Protein AF-A0A7C6E2M7-F1 (afdb_monomer)

Mean predicted aligned error: 2.96 Å

Solvent-accessible surface area (backbone atoms only — not comparable to full-atom values): 8401 Å² total; per-residue (Å²): 134,37,71,48,76,38,37,56,53,15,29,37,80,83,68,71,35,75,54,77,74,72,42,64,94,60,56,89,60,69,68,56,92,89,61,71,65,90,68,48,46,22,40,31,43,39,44,45,65,57,10,34,52,36,17,50,43,33,34,74,78,70,69,46,57,33,31,39,46,23,10,32,37,51,50,46,51,53,52,46,44,68,76,40,71,84,60,90,77,84,88,75,60,76,82,51,58,25,83,82,34,62,86,26,61,78,60,71,29,85,76,92,76,85,79,79,92,69,90,79,83,78,51,69,65,38,52,55,53,46,70,74,43,49,87,75,41,50,77,46,117

Nearest PDB structures (foldseek):
  2isq-assembly1_A  TM=9.620E-01  e=5.145E-09  Arabidopsis thaliana
  8b9w-assembly1_B  TM=8.737E-01  e=7.627E-09  Trypanosoma theileri
  3x44-assembly1_A  TM=8.998E-01  e=4.789E-08  Streptomyces lavendulae
  3x43-assembly2_F  TM=8.995E-01  e=2.469E-07  Streptomyces lavendulae
  2pqm-assembly1_A  TM=8.309E-01  e=1.200E-07  Entamoeba histolytica HM-1:IMSS

Foldseek 3Di:
DAEAEEEPQQPCLQPVHGGDAQQPPDRPSFDDPPDDLVPHQAYEYDHLVQLLVQLLCCCVVVVAAAGSVQSRFVSSQVLCCVVCVVDPDDDTDRPGGNVVDCCHCSVPHDDPDDDDDDDDDYDPVRVVNSVVRNVNHDYGD

Structure (mmCIF, N/CA/C/O backbone):
data_AF-A0A7C6E2M7-F1
#
_entry.id   AF-A0A7C6E2M7-F1
#
loop_
_atom_site.group_PDB
_atom_site.id
_atom_site.type_symbol
_atom_site.label_atom_id
_atom_site.label_alt_id
_atom_site.label_comp_id
_atom_site.label_asym_id
_atom_site.label_entity_id
_atom_site.label_seq_id
_atom_site.pdbx_PDB_ins_code
_atom_site.Cartn_x
_atom_site.Cartn_y
_atom_site.Cartn_z
_atom_site.occupancy
_atom_site.B_iso_or_equiv
_atom_site.auth_seq_id
_atom_site.auth_comp_id
_atom_site.auth_asym_id
_atom_site.auth_atom_id
_atom_site.pdbx_PDB_model_num
ATOM 1 N N . ARG A 1 1 ? -11.555 2.548 12.557 1.00 94.38 1 ARG A N 1
ATOM 2 C CA . ARG A 1 1 ? -10.130 2.746 12.215 1.00 94.38 1 ARG A CA 1
ATOM 3 C C . ARG A 1 1 ? -10.052 2.752 10.695 1.00 94.38 1 ARG A C 1
ATOM 5 O O . ARG A 1 1 ? -10.738 1.931 10.096 1.00 94.38 1 ARG A O 1
ATOM 12 N N . LEU A 1 2 ? -9.309 3.674 10.097 1.00 98.00 2 LEU A N 1
ATOM 13 C CA . LEU A 1 2 ? -9.126 3.785 8.649 1.00 98.00 2 LEU A CA 1
ATOM 14 C C . LEU A 1 2 ? -7.629 3.876 8.378 1.00 98.00 2 LEU A C 1
ATOM 16 O O . LEU A 1 2 ? -6.971 4.746 8.936 1.00 98.00 2 LEU A O 1
ATOM 20 N N . TYR A 1 3 ? -7.092 2.978 7.565 1.00 98.44 3 TYR A N 1
ATOM 21 C CA . TYR A 1 3 ? -5.672 2.972 7.236 1.00 98.44 3 TYR A CA 1
ATOM 22 C C . TYR A 1 3 ? -5.506 3.238 5.746 1.00 98.44 3 TYR A C 1
ATOM 24 O O . TYR A 1 3 ? -6.199 2.619 4.938 1.00 98.44 3 TYR A O 1
ATOM 32 N N . ALA A 1 4 ? -4.595 4.143 5.392 1.00 98.19 4 ALA A N 1
ATOM 33 C CA . ALA A 1 4 ? -4.115 4.235 4.020 1.00 98.19 4 ALA A CA 1
ATOM 34 C C . ALA A 1 4 ? -2.994 3.211 3.813 1.00 98.19 4 ALA A C 1
ATOM 36 O O . ALA A 1 4 ? -2.253 2.890 4.743 1.00 98.19 4 ALA A O 1
ATOM 37 N N . VAL A 1 5 ? -2.882 2.691 2.595 1.00 98.44 5 VAL A N 1
ATOM 38 C CA . VAL A 1 5 ? -1.841 1.732 2.225 1.00 98.44 5 VAL A CA 1
ATOM 39 C C . VAL A 1 5 ? -0.932 2.387 1.199 1.00 98.44 5 VAL A C 1
ATOM 41 O O . VAL A 1 5 ? -1.424 2.990 0.24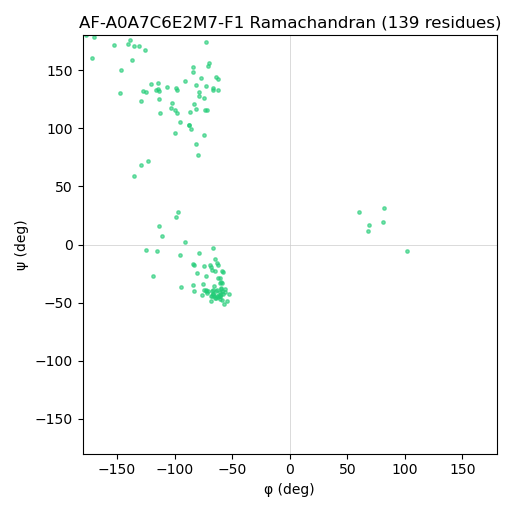4 1.00 98.44 5 VAL A O 1
ATOM 44 N N . GLU A 1 6 ? 0.379 2.270 1.385 1.00 98.19 6 GLU A N 1
ATOM 45 C CA . GLU A 1 6 ? 1.361 2.809 0.445 1.00 98.19 6 GLU A CA 1
ATOM 46 C C . GLU A 1 6 ? 2.522 1.835 0.178 1.00 98.19 6 GLU A C 1
ATOM 48 O O . GLU A 1 6 ? 2.777 0.933 0.985 1.00 98.19 6 GLU A O 1
ATOM 53 N N . PRO A 1 7 ? 3.240 1.992 -0.950 1.00 98.44 7 PRO A N 1
ATOM 54 C CA . PRO A 1 7 ? 4.425 1.195 -1.238 1.00 98.44 7 PRO A CA 1
ATOM 55 C C . PRO A 1 7 ? 5.561 1.499 -0.256 1.00 98.44 7 PRO A C 1
ATOM 57 O O . PRO A 1 7 ? 5.915 2.659 -0.042 1.00 98.44 7 PRO A O 1
ATOM 60 N N . ALA A 1 8 ? 6.192 0.461 0.290 1.00 98.25 8 ALA A N 1
ATOM 61 C CA . ALA A 1 8 ? 7.341 0.610 1.186 1.00 98.25 8 ALA A CA 1
ATOM 62 C C . ALA A 1 8 ? 8.575 1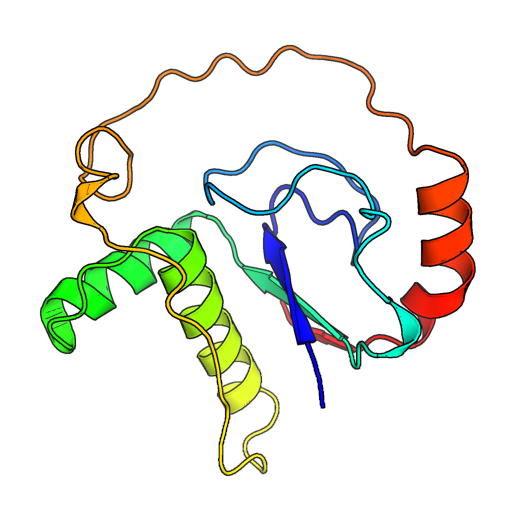.213 0.485 1.00 98.25 8 ALA A C 1
ATOM 64 O O . ALA A 1 8 ? 9.441 1.788 1.141 1.00 98.25 8 ALA A O 1
ATOM 65 N N . GLU A 1 9 ? 8.654 1.091 -0.841 1.00 96.62 9 GLU A N 1
ATOM 66 C CA . GLU A 1 9 ? 9.721 1.647 -1.677 1.00 96.62 9 GLU A CA 1
ATOM 67 C C . GLU A 1 9 ? 9.498 3.122 -2.042 1.00 96.62 9 GLU A C 1
ATOM 69 O O . GLU A 1 9 ? 10.447 3.797 -2.436 1.00 96.62 9 GLU A O 1
ATOM 74 N N . ALA A 1 10 ? 8.271 3.633 -1.897 1.00 95.38 10 ALA A N 1
ATOM 75 C CA . ALA A 1 10 ? 7.932 5.046 -2.083 1.00 95.38 10 ALA A CA 1
ATOM 76 C C . ALA A 1 10 ? 7.004 5.583 -0.963 1.00 95.38 10 ALA A C 1
ATOM 78 O O . ALA A 1 10 ? 5.891 6.034 -1.253 1.00 95.38 10 ALA A O 1
ATOM 79 N N . PRO A 1 11 ? 7.427 5.528 0.318 1.00 96.62 11 PRO A N 1
ATOM 80 C CA . PRO A 1 11 ? 6.560 5.811 1.460 1.00 96.62 11 PRO A CA 1
ATOM 81 C C . PRO A 1 11 ? 6.390 7.320 1.700 1.00 96.62 11 PRO A C 1
ATOM 83 O O . PRO A 1 11 ? 7.013 7.925 2.583 1.00 96.62 11 PRO A O 1
ATOM 86 N N . MET A 1 12 ? 5.552 7.951 0.879 1.00 96.38 12 MET A N 1
ATOM 87 C CA . MET A 1 12 ? 5.317 9.392 0.903 1.00 96.38 12 MET A CA 1
ATOM 88 C C . MET A 1 12 ? 4.609 9.852 2.183 1.00 96.38 12 MET A C 1
ATOM 90 O O . MET A 1 12 ? 5.021 10.834 2.800 1.00 96.38 12 MET A O 1
ATOM 94 N N . LEU A 1 13 ? 3.574 9.136 2.619 1.00 97.25 13 LEU A N 1
ATOM 95 C CA . LEU A 1 13 ? 2.776 9.497 3.788 1.00 97.25 13 LEU A CA 1
ATOM 96 C C . LEU A 1 13 ? 3.513 9.176 5.089 1.00 97.25 13 LEU A C 1
ATOM 98 O O . LEU A 1 13 ? 3.528 9.999 6.003 1.00 97.25 13 LEU A O 1
ATOM 102 N N . SER A 1 14 ? 4.154 8.011 5.191 1.00 97.12 14 SER A N 1
ATOM 103 C CA . SER A 1 14 ? 4.808 7.581 6.434 1.00 97.12 14 SER A CA 1
ATOM 104 C C . SER A 1 14 ? 6.220 8.143 6.612 1.00 97.12 14 SER A C 1
ATOM 106 O O . SER A 1 14 ? 6.595 8.465 7.739 1.00 97.12 14 SER A O 1
ATOM 108 N N . LYS A 1 15 ? 6.999 8.316 5.533 1.00 96.06 15 LYS A N 1
ATOM 109 C CA . LYS A 1 15 ? 8.422 8.712 5.617 1.00 96.06 15 LYS A CA 1
ATOM 110 C C . LYS A 1 15 ? 8.786 9.962 4.820 1.00 96.06 15 LYS A C 1
ATOM 112 O O . LYS A 1 15 ? 9.908 10.441 4.954 1.00 96.06 15 LYS A O 1
ATOM 117 N N . ARG A 1 16 ? 7.854 10.538 4.049 1.00 95.81 16 ARG A N 1
ATOM 118 C CA . ARG A 1 16 ? 8.094 11.712 3.184 1.00 95.81 16 ARG A CA 1
ATOM 119 C C . ARG A 1 16 ? 9.166 11.479 2.118 1.00 95.81 16 ARG A C 1
ATOM 121 O O . ARG A 1 16 ? 9.848 12.412 1.699 1.00 95.81 16 ARG A O 1
ATOM 128 N N . THR A 1 17 ? 9.335 10.229 1.697 1.00 92.31 17 THR A N 1
ATOM 129 C CA . THR A 1 17 ? 10.358 9.832 0.727 1.00 92.31 17 THR A CA 1
ATOM 130 C C . THR A 1 17 ? 9.714 9.366 -0.564 1.00 92.31 17 THR A C 1
ATOM 132 O O . THR A 1 17 ? 8.803 8.539 -0.549 1.00 92.31 17 THR A O 1
ATOM 135 N N . TRP A 1 18 ? 10.223 9.873 -1.682 1.00 90.56 18 TRP A N 1
ATOM 136 C CA . TRP A 1 18 ? 9.891 9.377 -3.012 1.00 90.56 18 TRP A CA 1
ATOM 137 C C . TRP A 1 18 ? 10.762 8.165 -3.377 1.00 90.56 18 TRP A C 1
ATOM 139 O O . TRP A 1 18 ? 11.899 8.049 -2.918 1.00 90.56 18 TRP A O 1
ATOM 149 N N . GLY A 1 19 ? 10.241 7.293 -4.238 1.00 91.06 19 GLY A N 1
ATOM 150 C CA . GLY A 1 19 ? 10.977 6.175 -4.813 1.00 91.06 19 GLY A CA 1
ATOM 151 C C . GLY A 1 19 ? 10.198 5.502 -5.941 1.00 91.06 19 GLY A C 1
ATOM 152 O O . GLY A 1 19 ? 9.082 5.902 -6.269 1.00 91.06 19 GLY A O 1
ATOM 153 N N . SER A 1 20 ? 10.799 4.482 -6.554 1.00 92.12 20 SER A N 1
ATOM 154 C CA . SER A 1 20 ? 10.144 3.668 -7.582 1.00 92.12 20 SER A CA 1
ATOM 155 C C . SER A 1 20 ? 9.618 2.374 -6.972 1.00 92.12 20 SER A C 1
ATOM 157 O O . SER A 1 20 ? 10.346 1.678 -6.271 1.00 92.12 20 SER A O 1
ATOM 159 N N . HIS A 1 21 ? 8.383 2.013 -7.304 1.00 94.44 21 HIS A N 1
ATOM 160 C CA . HIS A 1 21 ? 7.728 0.780 -6.865 1.00 94.44 21 HIS A CA 1
ATOM 161 C C . HIS A 1 21 ? 7.002 0.112 -8.040 1.00 94.44 21 HIS A C 1
ATOM 163 O O . HIS A 1 21 ? 6.875 0.695 -9.117 1.00 94.44 21 HIS A O 1
ATOM 169 N N . ARG A 1 22 ? 6.520 -1.121 -7.842 1.00 94.81 22 ARG A N 1
ATOM 170 C CA . ARG A 1 22 ? 5.816 -1.910 -8.878 1.00 94.81 22 ARG A CA 1
ATOM 171 C C . ARG A 1 22 ? 4.326 -2.109 -8.593 1.00 94.81 22 ARG A C 1
ATOM 173 O O . ARG A 1 22 ? 3.639 -2.837 -9.302 1.00 94.81 22 ARG A O 1
ATOM 180 N N . ILE A 1 23 ? 3.811 -1.445 -7.561 1.00 97.00 23 ILE A N 1
ATOM 181 C CA . ILE A 1 23 ? 2.382 -1.435 -7.227 1.00 97.00 23 ILE A CA 1
ATOM 182 C C . ILE A 1 23 ? 1.646 -0.406 -8.098 1.00 97.00 23 ILE A C 1
ATOM 184 O O . ILE A 1 23 ? 1.497 0.748 -7.714 1.00 97.00 23 ILE A O 1
ATOM 188 N N . GLU A 1 24 ? 1.216 -0.814 -9.290 1.00 95.25 24 GLU A N 1
ATOM 189 C CA . GLU A 1 24 ? 0.497 0.059 -10.228 1.00 95.25 24 GLU A CA 1
ATOM 190 C C . GLU A 1 24 ? -0.844 0.550 -9.634 1.00 95.25 24 GLU A C 1
ATOM 192 O O . GLU A 1 24 ? -1.623 -0.244 -9.104 1.00 95.25 24 GLU A O 1
ATOM 197 N N . GLY A 1 25 ? -1.118 1.856 -9.753 1.00 95.25 25 GLY A N 1
ATOM 198 C CA . GLY A 1 25 ? -2.385 2.494 -9.362 1.00 95.25 25 GLY A CA 1
ATOM 199 C C . GLY A 1 25 ? -2.380 3.264 -8.033 1.00 95.25 25 GLY A C 1
ATOM 200 O O . GLY A 1 25 ? -3.381 3.902 -7.723 1.00 95.25 25 GLY A O 1
ATOM 201 N N . ILE A 1 26 ? -1.293 3.217 -7.258 1.00 97.06 26 ILE A N 1
ATOM 202 C CA . ILE A 1 26 ? -1.107 3.988 -6.012 1.00 97.06 26 ILE A CA 1
ATOM 203 C C . ILE A 1 26 ? 0.327 4.541 -5.943 1.00 97.06 26 ILE A C 1
ATOM 205 O O . ILE A 1 26 ? 1.143 4.181 -6.781 1.00 97.06 26 ILE A O 1
ATOM 209 N N . GLY A 1 27 ? 0.664 5.332 -4.916 1.00 94.19 27 GLY A N 1
ATOM 210 C CA . GLY A 1 27 ? 2.062 5.696 -4.625 1.00 94.19 27 GLY A CA 1
ATOM 211 C C . GLY A 1 27 ? 2.629 6.855 -5.452 1.00 94.19 27 GLY A C 1
ATOM 212 O O . GLY A 1 27 ? 3.830 6.908 -5.688 1.00 94.19 27 GLY A O 1
ATOM 213 N N . ASP A 1 28 ? 1.794 7.817 -5.855 1.00 90.38 28 ASP A N 1
ATOM 214 C CA . ASP A 1 28 ? 2.156 8.878 -6.814 1.00 90.38 28 ASP A CA 1
ATOM 215 C C . ASP A 1 28 ? 3.215 9.895 -6.331 1.00 90.38 28 ASP A C 1
ATOM 217 O O . ASP A 1 28 ? 3.623 10.776 -7.088 1.00 90.38 28 ASP A O 1
ATOM 221 N N . GLY A 1 29 ? 3.687 9.796 -5.084 1.00 91.44 29 GLY A N 1
ATOM 222 C CA . GLY A 1 29 ? 4.784 10.627 -4.577 1.00 91.44 29 GLY A CA 1
ATOM 223 C C . GLY A 1 29 ? 4.389 12.037 -4.119 1.00 91.44 29 GLY A C 1
ATOM 224 O O . GLY A 1 29 ? 5.256 12.901 -4.015 1.00 91.44 29 GLY A O 1
ATOM 225 N N . PHE A 1 30 ? 3.110 12.278 -3.829 1.00 94.81 30 PHE A N 1
ATOM 226 C CA . PHE A 1 30 ? 2.601 13.496 -3.182 1.00 94.81 30 PHE A CA 1
ATOM 227 C C . PHE A 1 30 ? 1.304 13.190 -2.412 1.00 94.81 30 PHE A C 1
ATOM 229 O O . PHE A 1 30 ? 0.755 12.094 -2.536 1.00 94.81 30 PHE A O 1
ATOM 236 N N . VAL A 1 31 ? 0.797 14.142 -1.619 1.00 96.69 31 VAL A N 1
ATOM 237 C CA . VAL A 1 31 ? -0.540 14.039 -1.004 1.00 96.69 31 VAL A CA 1
ATOM 238 C C . VAL A 1 31 ? -1.575 14.589 -1.988 1.00 96.69 31 VAL A C 1
ATOM 240 O O . VAL A 1 31 ? -1.562 15.789 -2.276 1.00 96.69 31 VAL A O 1
ATOM 243 N N . PRO A 1 32 ? -2.488 13.766 -2.530 1.00 96.25 32 PRO A N 1
ATOM 244 C CA . PRO A 1 32 ? -3.462 14.252 -3.491 1.00 96.25 32 PRO A CA 1
ATOM 245 C C . PRO A 1 32 ? -4.596 15.015 -2.792 1.00 96.25 32 PRO A C 1
ATOM 247 O O . PRO A 1 32 ? -5.049 14.644 -1.714 1.00 96.25 32 PRO A O 1
ATOM 250 N N . LYS A 1 33 ? -5.100 16.082 -3.426 1.00 96.75 33 LYS A N 1
ATOM 251 C CA . LYS A 1 33 ? -6.111 16.986 -2.833 1.00 96.75 33 LYS A CA 1
ATOM 252 C C . LYS A 1 33 ? -7.460 16.330 -2.520 1.00 96.75 33 LYS A C 1
ATOM 254 O O . LYS A 1 33 ? -8.280 16.920 -1.826 1.00 96.75 33 LYS A O 1
ATOM 259 N N . ASN A 1 34 ? -7.724 15.155 -3.085 1.00 97.06 34 ASN A N 1
ATOM 260 C CA . ASN A 1 34 ? -8.925 14.365 -2.828 1.00 97.06 34 ASN A CA 1
ATOM 261 C C . ASN A 1 34 ? -8.751 13.359 -1.673 1.00 97.06 34 ASN A C 1
ATOM 263 O O . ASN A 1 34 ? -9.685 12.608 -1.401 1.00 97.06 34 ASN A O 1
ATOM 267 N N . LEU A 1 35 ? -7.592 13.331 -1.007 1.00 97.19 35 LEU A N 1
ATOM 268 C CA . LEU A 1 35 ? -7.346 12.532 0.189 1.00 97.19 35 LEU A CA 1
ATOM 269 C C . LEU A 1 35 ? -7.467 13.408 1.441 1.00 97.19 35 LEU A C 1
ATOM 271 O O . LEU A 1 35 ? -6.656 14.302 1.664 1.00 97.19 35 LEU A O 1
ATOM 275 N N . ASP A 1 36 ? -8.456 13.116 2.285 1.00 97.75 36 ASP A N 1
ATOM 276 C CA . ASP A 1 36 ? -8.593 13.746 3.600 1.00 97.75 36 ASP A CA 1
ATOM 277 C C . ASP A 1 36 ? -7.782 12.972 4.651 1.00 97.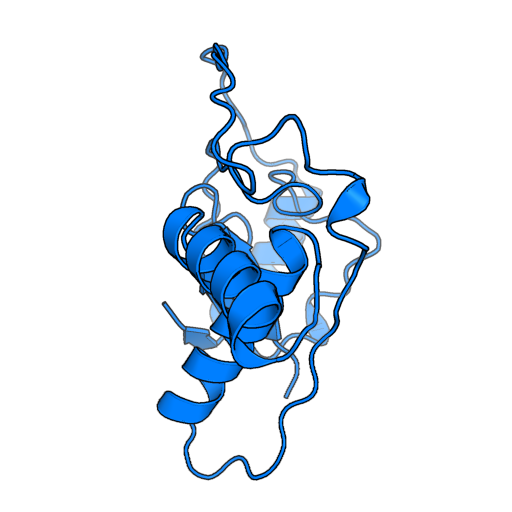75 36 ASP A C 1
ATOM 279 O O . ASP A 1 36 ? -8.183 11.908 5.134 1.00 97.75 36 ASP A O 1
ATOM 283 N N . LEU A 1 37 ? -6.621 13.523 5.004 1.00 98.00 37 LEU A N 1
ATOM 284 C CA . LEU A 1 37 ? -5.689 12.945 5.971 1.00 98.00 37 LEU A CA 1
ATOM 285 C C . LEU A 1 37 ? -6.221 12.922 7.410 1.00 98.00 37 LEU A C 1
ATOM 287 O O . LEU A 1 37 ? -5.755 12.109 8.212 1.00 98.00 37 LEU A O 1
ATOM 291 N N . SER A 1 38 ? -7.201 13.767 7.742 1.00 97.50 38 SER A N 1
ATOM 292 C CA . SER A 1 38 ? -7.767 13.842 9.094 1.00 97.50 38 SER A CA 1
ATOM 293 C C . SER A 1 38 ? -8.563 12.593 9.483 1.00 97.50 38 SER A C 1
ATOM 295 O O . SER A 1 38 ? -8.762 12.323 10.668 1.00 97.50 38 SER A O 1
ATOM 297 N N . LEU A 1 39 ? -8.986 11.806 8.491 1.00 98.06 39 LEU A N 1
ATOM 298 C CA . LEU A 1 39 ? -9.745 10.572 8.680 1.00 98.06 39 LEU A CA 1
ATOM 299 C C . LEU A 1 39 ? -8.850 9.360 8.974 1.00 98.06 39 LEU A C 1
ATOM 301 O O . LEU A 1 39 ? -9.347 8.320 9.419 1.00 98.06 39 LEU A O 1
ATOM 305 N N . LEU A 1 40 ? -7.546 9.459 8.700 1.00 98.31 40 LEU A N 1
ATOM 306 C CA . LEU A 1 40 ? -6.629 8.329 8.784 1.00 98.31 40 LEU A CA 1
ATOM 307 C C . LEU A 1 40 ? -6.223 8.049 10.234 1.00 98.31 40 LEU A C 1
ATOM 309 O O . LEU A 1 40 ? -5.741 8.910 10.961 1.00 98.31 40 LEU A O 1
ATOM 313 N N . THR A 1 41 ? -6.389 6.793 10.636 1.00 98.25 41 THR A N 1
ATOM 314 C CA . THR A 1 41 ? -5.826 6.217 11.864 1.00 98.25 41 THR A CA 1
ATOM 315 C C . THR A 1 41 ? -4.332 5.944 11.716 1.00 98.25 41 THR A C 1
ATOM 317 O O . THR A 1 41 ? -3.586 6.044 12.686 1.00 98.25 41 THR A O 1
ATOM 320 N N . GLY A 1 42 ? -3.889 5.573 10.516 1.00 98.31 42 GLY A N 1
ATOM 321 C CA . GLY A 1 42 ? -2.514 5.165 10.294 1.00 98.31 42 GLY A CA 1
ATOM 322 C C . GLY A 1 42 ? -2.197 4.843 8.844 1.00 98.31 42 GLY A C 1
ATOM 323 O O . GLY A 1 42 ? -3.073 4.893 7.975 1.00 98.31 42 GLY A O 1
ATOM 324 N N . ILE A 1 43 ? -0.943 4.469 8.613 1.00 98.62 43 ILE A N 1
ATOM 325 C CA . ILE A 1 43 ? -0.418 4.059 7.312 1.00 98.62 43 ILE A CA 1
ATOM 326 C C . ILE A 1 43 ? 0.108 2.629 7.420 1.00 98.62 43 ILE A C 1
ATOM 328 O O . ILE A 1 43 ? 0.760 2.270 8.401 1.00 98.62 43 ILE A O 1
ATOM 332 N N . ILE A 1 44 ? -0.163 1.813 6.407 1.00 98.75 44 ILE A N 1
ATOM 333 C CA . ILE A 1 44 ? 0.398 0.469 6.280 1.00 98.75 44 ILE A CA 1
ATOM 334 C C . ILE A 1 44 ? 1.312 0.455 5.063 1.00 98.75 44 ILE A C 1
ATOM 336 O O . ILE A 1 44 ? 0.868 0.780 3.960 1.00 98.75 44 ILE A O 1
ATOM 340 N N . THR A 1 45 ? 2.568 0.059 5.243 1.00 98.56 45 THR A N 1
ATOM 341 C CA . THR A 1 45 ? 3.509 -0.060 4.127 1.00 98.56 45 THR A CA 1
ATOM 342 C C . THR A 1 45 ? 3.597 -1.499 3.644 1.00 98.56 45 THR A C 1
ATOM 344 O O . THR A 1 45 ? 3.752 -2.431 4.438 1.00 98.56 45 THR A O 1
ATOM 347 N N . ILE A 1 46 ? 3.526 -1.686 2.331 1.00 98.75 46 ILE A N 1
ATOM 348 C CA . ILE A 1 46 ? 3.640 -2.993 1.681 1.00 98.75 46 ILE A CA 1
ATOM 349 C C 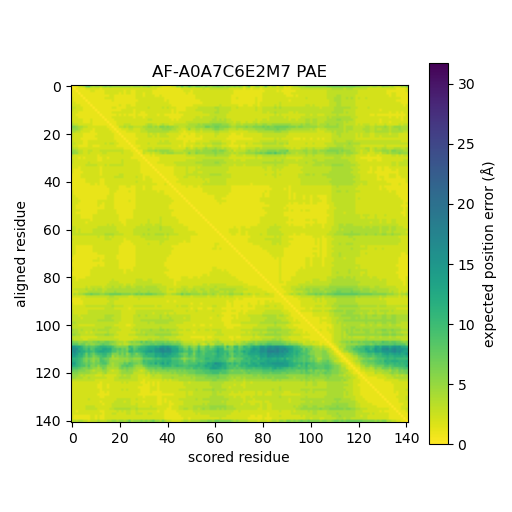. ILE A 1 46 ? 4.706 -2.903 0.600 1.00 98.75 46 ILE A C 1
ATOM 351 O O . ILE A 1 46 ? 4.703 -1.976 -0.206 1.00 98.75 46 ILE A O 1
ATOM 355 N N . THR A 1 47 ? 5.619 -3.866 0.574 1.00 98.62 47 THR A N 1
ATOM 356 C CA . THR A 1 47 ? 6.588 -3.972 -0.523 1.00 98.62 47 THR A CA 1
ATOM 357 C C . THR A 1 47 ? 5.903 -4.440 -1.808 1.00 98.62 47 THR A C 1
ATOM 359 O O . THR A 1 47 ? 4.911 -5.175 -1.782 1.00 98.62 47 THR A O 1
ATOM 362 N N . SER A 1 48 ? 6.457 -4.081 -2.961 1.00 97.88 48 SER A N 1
ATOM 363 C CA . SER A 1 48 ? 5.965 -4.555 -4.257 1.00 97.88 48 SER A CA 1
ATOM 364 C C . SER A 1 48 ? 5.942 -6.083 -4.344 1.00 97.88 48 SER A C 1
ATOM 366 O O . SER A 1 48 ? 4.995 -6.652 -4.886 1.00 97.88 48 SER A O 1
ATOM 368 N N . ASP A 1 49 ? 6.948 -6.751 -3.773 1.00 98.06 49 ASP A N 1
ATOM 369 C CA . ASP A 1 49 ? 7.045 -8.213 -3.777 1.00 98.06 49 ASP A CA 1
ATOM 370 C C . ASP A 1 49 ? 5.939 -8.866 -2.946 1.00 98.06 49 ASP A C 1
ATOM 372 O O . ASP A 1 49 ? 5.306 -9.818 -3.403 1.00 98.06 49 ASP A O 1
ATOM 376 N N . GLU A 1 50 ? 5.638 -8.323 -1.763 1.00 98.62 50 GLU A N 1
ATOM 377 C CA . GLU A 1 50 ? 4.501 -8.768 -0.953 1.00 98.62 50 GLU A CA 1
ATOM 378 C C . GLU A 1 50 ? 3.170 -8.590 -1.697 1.00 98.62 50 GLU A C 1
ATOM 380 O O . GLU A 1 50 ? 2.336 -9.499 -1.698 1.00 98.62 50 GLU A O 1
ATOM 385 N N . ALA A 1 51 ? 2.970 -7.442 -2.354 1.00 98.69 51 ALA A N 1
ATOM 386 C CA . ALA A 1 51 ? 1.749 -7.151 -3.100 1.00 98.69 51 ALA A CA 1
ATOM 387 C C . ALA A 1 51 ? 1.556 -8.105 -4.292 1.00 98.69 51 ALA A C 1
ATOM 389 O O . ALA A 1 51 ? 0.470 -8.664 -4.465 1.00 98.69 51 ALA A O 1
ATOM 390 N N . ILE A 1 52 ? 2.607 -8.336 -5.086 1.00 98.44 52 ILE A N 1
ATOM 391 C CA . ILE A 1 52 ? 2.581 -9.257 -6.233 1.00 98.44 52 ILE A CA 1
ATOM 392 C C . ILE A 1 52 ? 2.353 -10.695 -5.761 1.00 98.44 52 ILE A C 1
ATOM 394 O O . ILE A 1 52 ? 1.509 -11.402 -6.319 1.00 98.44 52 ILE A O 1
ATOM 398 N N . ALA A 1 53 ? 3.070 -11.133 -4.723 1.00 98.56 53 ALA A N 1
ATOM 399 C CA . ALA A 1 53 ? 2.902 -12.469 -4.163 1.00 98.56 53 ALA A CA 1
ATOM 400 C C . ALA A 1 53 ? 1.469 -12.682 -3.658 1.00 98.56 53 ALA A C 1
ATOM 402 O O . ALA A 1 53 ? 0.868 -13.718 -3.942 1.00 98.56 53 ALA A O 1
ATOM 403 N N . MET A 1 54 ? 0.891 -11.691 -2.973 1.00 98.81 54 MET A N 1
ATOM 404 C CA . MET A 1 54 ? -0.487 -11.769 -2.494 1.00 98.81 54 MET A CA 1
ATOM 405 C C . MET A 1 54 ? -1.504 -11.806 -3.639 1.00 98.81 54 MET A C 1
ATOM 407 O O . MET A 1 54 ? -2.408 -12.634 -3.613 1.00 98.81 54 MET A O 1
ATOM 411 N N . ALA A 1 55 ? -1.347 -10.971 -4.669 1.00 98.69 55 ALA A N 1
ATOM 412 C CA . ALA A 1 55 ? -2.234 -10.990 -5.834 1.00 98.69 55 ALA A CA 1
ATOM 413 C C . ALA A 1 55 ? -2.223 -12.355 -6.553 1.00 98.69 55 ALA A C 1
ATOM 415 O O . ALA A 1 55 ? -3.272 -12.852 -6.960 1.00 98.69 55 ALA A O 1
ATOM 416 N N . ARG A 1 56 ? -1.057 -13.011 -6.650 1.00 98.56 56 ARG A N 1
ATOM 417 C CA . ARG A 1 56 ? -0.953 -14.377 -7.195 1.00 98.56 56 ARG A CA 1
ATOM 418 C C . ARG A 1 56 ? -1.636 -15.412 -6.306 1.00 98.56 56 ARG A C 1
ATOM 420 O O . ARG A 1 56 ? -2.339 -16.278 -6.821 1.00 98.56 56 ARG A O 1
ATOM 427 N N . ARG A 1 57 ? -1.461 -15.318 -4.984 1.00 98.69 57 ARG A N 1
ATOM 428 C CA . ARG A 1 57 ? -2.147 -16.197 -4.026 1.00 98.69 57 ARG A CA 1
ATOM 429 C C . ARG A 1 57 ? -3.661 -16.048 -4.110 1.00 98.69 57 ARG A C 1
ATOM 431 O O . ARG A 1 57 ? -4.340 -17.057 -4.181 1.00 98.69 57 ARG A O 1
ATOM 438 N N . LEU A 1 58 ? -4.186 -14.827 -4.211 1.00 98.75 58 LEU A N 1
ATOM 439 C CA . LEU A 1 58 ? -5.621 -14.587 -4.408 1.00 98.75 58 LEU A CA 1
ATOM 440 C C . LEU A 1 58 ? -6.168 -15.297 -5.654 1.00 98.75 58 LEU A C 1
ATOM 442 O O . LEU A 1 58 ? -7.240 -15.895 -5.597 1.00 98.75 58 LEU A O 1
ATOM 446 N N . ALA A 1 59 ? -5.423 -15.290 -6.761 1.00 98.44 59 ALA A N 1
ATOM 447 C CA . ALA A 1 59 ? -5.836 -15.992 -7.972 1.00 98.44 59 ALA A CA 1
ATOM 448 C C . ALA A 1 59 ? -5.830 -17.524 -7.800 1.00 98.44 59 ALA A C 1
ATOM 450 O O . ALA A 1 59 ? -6.734 -18.193 -8.294 1.00 98.44 59 ALA A O 1
ATOM 451 N N . LEU A 1 60 ? -4.824 -18.070 -7.108 1.00 98.38 60 LEU A N 1
ATOM 452 C CA . LEU A 1 60 ? -4.618 -19.517 -6.956 1.00 98.38 60 LEU A CA 1
ATOM 453 C C . LEU A 1 60 ? -5.454 -20.151 -5.836 1.00 98.38 60 LEU A C 1
ATOM 455 O O . LEU A 1 60 ? -5.933 -21.269 -5.993 1.00 98.38 60 LEU A O 1
ATOM 459 N N . GLU A 1 61 ? -5.586 -19.462 -4.707 1.00 98.62 61 GLU A N 1
ATOM 460 C CA . GLU A 1 61 ? -6.202 -19.970 -3.476 1.00 98.62 61 GLU A CA 1
ATOM 461 C C . GLU A 1 61 ? -7.688 -19.594 -3.402 1.00 98.62 61 GLU A C 1
ATOM 463 O O . GLU A 1 61 ? -8.501 -20.406 -2.974 1.00 98.62 61 GLU A O 1
ATOM 468 N N . GLU A 1 62 ? -8.054 -18.398 -3.882 1.00 98.25 62 GLU A N 1
ATOM 469 C CA . GLU A 1 62 ? -9.403 -17.830 -3.714 1.00 98.25 62 GLU A CA 1
ATOM 470 C C . GLU A 1 62 ? -10.160 -17.647 -5.043 1.00 98.25 62 GLU A C 1
ATOM 472 O O . GLU A 1 62 ? -11.327 -17.256 -5.055 1.00 98.25 62 GLU A O 1
ATOM 477 N N . GLY A 1 63 ? -9.512 -17.891 -6.189 1.00 98.19 63 GLY A N 1
ATOM 478 C CA . GLY A 1 63 ? -10.103 -17.667 -7.515 1.00 98.19 63 GLY A CA 1
ATOM 479 C C . GLY A 1 63 ? -10.323 -16.188 -7.867 1.00 98.19 63 GLY A C 1
ATOM 480 O O . GLY A 1 63 ? -11.071 -15.876 -8.796 1.00 98.19 63 GLY A O 1
ATOM 481 N N . ILE A 1 64 ? -9.677 -15.263 -7.150 1.00 98.56 64 ILE A N 1
ATOM 482 C CA . ILE A 1 64 ? -9.792 -13.816 -7.365 1.00 98.56 64 ILE A CA 1
ATOM 483 C C . ILE A 1 64 ? -8.591 -13.339 -8.180 1.00 98.56 64 ILE A C 1
ATOM 485 O O . ILE A 1 64 ? -7.526 -13.039 -7.643 1.00 98.56 64 ILE A O 1
ATOM 489 N N . PHE A 1 65 ? -8.757 -13.238 -9.499 1.00 98.44 65 PHE A N 1
ATOM 490 C CA . PHE A 1 65 ? -7.717 -12.686 -10.366 1.00 98.44 65 PHE A CA 1
ATOM 491 C C . PHE A 1 65 ? -7.810 -11.153 -10.446 1.00 98.44 65 PHE A C 1
ATOM 493 O O . PHE A 1 65 ? -8.618 -10.600 -11.200 1.00 98.44 65 PHE A O 1
ATOM 500 N N . CYS A 1 66 ? -6.973 -10.465 -9.668 1.00 98.56 66 CYS A N 1
ATOM 501 C CA . CYS A 1 66 ? -6.949 -9.006 -9.504 1.00 98.56 66 CYS A CA 1
ATOM 502 C C . CYS A 1 66 ? -5.569 -8.389 -9.790 1.00 98.56 66 CYS A C 1
ATOM 504 O O . CYS A 1 66 ? -4.574 -9.106 -9.862 1.00 98.56 66 CYS A O 1
ATOM 506 N N . GLY A 1 67 ? -5.495 -7.060 -9.914 1.00 98.44 67 GLY A N 1
ATOM 507 C CA . GLY A 1 67 ? -4.230 -6.334 -10.047 1.00 98.44 67 GLY A CA 1
ATOM 508 C C . GLY A 1 67 ? -3.383 -6.250 -8.772 1.00 98.44 67 GLY A C 1
ATOM 509 O O . GLY A 1 67 ? -3.798 -6.635 -7.674 1.00 98.44 67 GLY A O 1
ATOM 510 N N . ILE A 1 68 ? -2.180 -5.686 -8.917 1.00 98.38 68 ILE A N 1
ATOM 511 C CA . ILE A 1 68 ? -1.144 -5.642 -7.867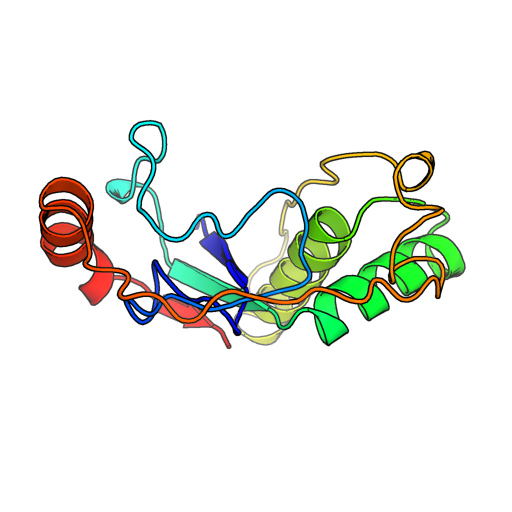 1.00 98.38 68 ILE A CA 1
ATOM 512 C C . ILE A 1 68 ? -1.592 -4.807 -6.655 1.00 98.38 68 ILE A C 1
ATOM 514 O O . ILE A 1 68 ? -1.390 -5.226 -5.515 1.00 98.38 68 ILE A O 1
ATOM 518 N N . SER A 1 69 ? -2.264 -3.666 -6.863 1.00 98.44 69 SER A N 1
ATOM 519 C CA . SER A 1 69 ? -2.785 -2.840 -5.760 1.00 98.44 69 SER A CA 1
ATOM 520 C C . SER A 1 69 ? -3.836 -3.569 -4.915 1.00 98.44 69 SER A C 1
ATOM 522 O O . SER A 1 69 ? -3.971 -3.305 -3.725 1.00 98.44 69 SER A O 1
ATOM 524 N N . SER A 1 70 ? -4.576 -4.509 -5.507 1.00 98.69 70 SER A N 1
ATOM 525 C CA . SER A 1 70 ? -5.543 -5.335 -4.776 1.00 98.69 70 SER A CA 1
ATOM 526 C C . SER A 1 70 ? -4.830 -6.362 -3.888 1.00 98.69 70 SER A C 1
ATOM 528 O O . SER A 1 70 ? -5.208 -6.551 -2.734 1.00 98.69 70 SER A O 1
ATOM 530 N N . GLY A 1 71 ? -3.736 -6.959 -4.378 1.00 98.69 71 GLY A N 1
ATOM 531 C CA . GLY A 1 71 ? -2.846 -7.779 -3.550 1.00 98.69 71 GLY A CA 1
ATOM 532 C C . GLY A 1 71 ? -2.229 -6.984 -2.394 1.00 98.69 71 GLY A C 1
ATOM 533 O O . GLY A 1 71 ? -2.200 -7.467 -1.263 1.00 98.69 71 GLY A O 1
ATOM 534 N N . CYS A 1 72 ? -1.825 -5.737 -2.651 1.00 98.75 72 CYS A N 1
ATOM 535 C CA . CYS A 1 72 ? -1.356 -4.795 -1.631 1.00 98.75 72 CYS A CA 1
ATOM 536 C C . CYS A 1 72 ? -2.410 -4.574 -0.528 1.00 98.75 72 CYS A C 1
ATOM 538 O O . CYS A 1 72 ? -2.134 -4.782 0.654 1.00 98.75 72 CYS A O 1
ATOM 540 N N . ASN A 1 73 ? -3.647 -4.264 -0.921 1.00 98.81 73 ASN A N 1
ATOM 541 C CA . ASN A 1 73 ? -4.791 -4.069 -0.029 1.00 98.81 73 ASN A CA 1
ATOM 542 C C . ASN A 1 73 ? -5.097 -5.287 0.860 1.00 98.81 73 ASN A C 1
ATOM 544 O O . ASN A 1 73 ? -5.387 -5.132 2.050 1.00 98.81 73 ASN A O 1
ATOM 548 N N . VAL A 1 74 ? -5.039 -6.500 0.304 1.00 98.81 74 VAL A N 1
ATOM 549 C CA . VAL A 1 74 ? -5.260 -7.735 1.074 1.00 98.81 74 VAL A CA 1
ATOM 550 C C . VAL A 1 74 ? -4.089 -8.016 2.011 1.00 98.81 74 VAL A C 1
ATOM 552 O O . VAL A 1 74 ? -4.302 -8.359 3.174 1.00 98.81 74 VAL A O 1
ATOM 555 N N . MET A 1 75 ? -2.850 -7.814 1.560 1.00 98.81 75 MET A N 1
ATOM 556 C CA . MET A 1 75 ? -1.685 -7.988 2.424 1.00 98.81 75 MET A CA 1
ATOM 557 C C . MET A 1 75 ? -1.696 -6.995 3.596 1.00 98.81 75 MET A C 1
ATOM 559 O O . MET A 1 75 ? -1.404 -7.380 4.730 1.00 98.81 75 MET A O 1
ATOM 563 N N . ALA A 1 76 ? -2.107 -5.749 3.356 1.00 98.75 76 ALA A N 1
ATOM 564 C CA . ALA A 1 76 ? -2.300 -4.746 4.397 1.00 98.75 76 ALA A CA 1
ATOM 565 C C . ALA A 1 76 ? -3.350 -5.182 5.428 1.00 98.75 76 ALA A C 1
ATOM 567 O O . ALA A 1 76 ? -3.094 -5.110 6.632 1.00 98.75 76 ALA A O 1
ATOM 568 N N . ALA A 1 77 ? -4.487 -5.726 4.980 1.00 98.56 77 ALA A N 1
ATOM 569 C CA . ALA A 1 77 ? -5.497 -6.284 5.877 1.00 98.56 77 ALA A CA 1
ATOM 570 C C . ALA A 1 77 ? -4.933 -7.423 6.749 1.00 98.56 77 ALA A C 1
ATOM 572 O O . ALA A 1 77 ? -5.203 -7.470 7.950 1.00 98.56 77 ALA A O 1
ATOM 573 N N . LEU A 1 78 ? -4.089 -8.298 6.188 1.00 98.38 78 LEU A N 1
ATOM 574 C CA . LEU A 1 78 ? -3.415 -9.352 6.955 1.00 98.38 78 LEU A CA 1
ATOM 575 C C . LEU A 1 78 ? -2.411 -8.795 7.976 1.00 98.38 78 LEU A C 1
ATOM 577 O O . LEU A 1 78 ? -2.334 -9.324 9.087 1.00 98.38 78 LEU A O 1
ATOM 581 N N . LYS A 1 79 ? -1.651 -7.739 7.645 1.00 98.56 79 LYS A N 1
ATOM 582 C CA . LYS A 1 79 ? -0.752 -7.077 8.611 1.00 98.56 79 LYS A CA 1
ATOM 583 C C . LYS A 1 79 ? -1.544 -6.463 9.768 1.00 98.56 79 LYS A C 1
ATOM 585 O O . LYS A 1 79 ? -1.188 -6.690 10.923 1.00 98.56 79 LYS A O 1
ATOM 590 N N . VAL A 1 80 ? -2.660 -5.788 9.481 1.00 98.31 80 VAL A N 1
ATOM 591 C CA . VAL A 1 80 ? -3.562 -5.246 10.514 1.00 98.31 80 VAL A CA 1
ATOM 592 C C . VAL A 1 80 ? -4.124 -6.355 11.395 1.00 98.31 80 VAL A C 1
ATOM 594 O O . VAL A 1 80 ? -4.062 -6.228 12.612 1.00 98.31 80 VAL A O 1
ATOM 597 N N . ALA A 1 81 ? -4.607 -7.458 10.816 1.00 98.19 81 ALA A N 1
ATOM 598 C CA . ALA A 1 81 ? -5.144 -8.584 11.583 1.00 98.19 81 ALA A CA 1
ATOM 599 C C . ALA A 1 81 ? -4.109 -9.194 12.544 1.00 98.19 81 ALA A C 1
ATOM 601 O O . ALA A 1 81 ? -4.445 -9.581 13.660 1.00 98.19 81 ALA A O 1
ATOM 602 N N . ARG A 1 82 ? -2.838 -9.271 12.128 1.00 97.88 82 ARG A N 1
ATOM 603 C CA . ARG A 1 82 ? -1.740 -9.768 12.976 1.00 97.88 82 ARG A CA 1
ATOM 604 C C . ARG A 1 82 ? -1.357 -8.776 14.069 1.00 97.88 82 ARG A C 1
ATOM 606 O O . ARG A 1 82 ? -1.060 -9.191 15.184 1.00 97.88 82 ARG A O 1
ATOM 613 N N . LYS A 1 83 ? -1.328 -7.483 13.739 1.00 98.06 83 LYS A N 1
ATOM 614 C CA . LYS A 1 83 ? -0.962 -6.407 14.667 1.00 98.06 83 LYS A CA 1
ATOM 615 C C . LYS A 1 83 ? -2.033 -6.181 15.734 1.00 98.06 83 LYS A C 1
ATOM 617 O O . LYS A 1 83 ? -1.692 -5.964 16.892 1.00 98.06 83 LYS A O 1
ATOM 622 N N . HIS A 1 84 ? -3.297 -6.258 15.327 1.00 97.56 84 HIS A N 1
ATOM 623 C CA . HIS A 1 84 ? -4.487 -5.988 16.129 1.00 97.56 84 HIS A CA 1
ATOM 624 C C . HIS A 1 84 ? -5.417 -7.211 16.131 1.00 97.56 84 HIS A C 1
ATOM 626 O O . HIS A 1 84 ? -6.475 -7.186 15.489 1.00 97.56 84 HIS A O 1
ATOM 632 N N . PRO A 1 85 ? -5.042 -8.305 16.822 1.00 97.12 85 PRO A N 1
ATOM 633 C CA . PRO A 1 85 ? -5.822 -9.544 16.842 1.00 97.12 85 PRO A CA 1
ATOM 634 C C . PRO A 1 85 ? -7.203 -9.385 17.501 1.00 97.12 85 PRO A C 1
ATOM 636 O O . PRO A 1 85 ? -8.051 -10.267 17.381 1.00 97.12 85 PRO A O 1
ATOM 639 N N . GLU A 1 86 ? -7.456 -8.272 18.198 1.00 97.62 86 GLU A N 1
ATOM 640 C CA . GLU A 1 86 ? -8.765 -7.936 18.755 1.00 97.62 86 GLU A CA 1
ATOM 641 C C . GLU A 1 86 ? -9.777 -7.463 17.696 1.00 97.62 86 GLU A C 1
ATOM 643 O O . GLU A 1 86 ? -10.988 -7.477 17.950 1.00 97.62 86 GLU A O 1
ATOM 648 N N . ILE A 1 87 ? -9.314 -7.042 16.510 1.00 96.44 87 ILE A N 1
ATOM 649 C CA . ILE A 1 87 ? -10.191 -6.627 15.411 1.00 96.44 87 ILE A CA 1
ATOM 650 C C . ILE A 1 87 ? -10.846 -7.863 14.792 1.00 96.44 87 ILE A C 1
ATOM 652 O O . ILE A 1 87 ? -10.200 -8.694 14.164 1.00 96.44 87 ILE A O 1
ATOM 656 N N . LYS A 1 88 ? -12.175 -7.947 14.910 1.00 95.81 88 LYS A N 1
ATOM 657 C CA . LYS A 1 88 ? -12.957 -9.093 14.413 1.00 95.81 88 LYS A CA 1
ATOM 658 C C . LYS A 1 88 ? -13.246 -9.065 12.913 1.00 95.81 88 LYS A C 1
ATOM 660 O O . LYS A 1 88 ? -13.541 -10.105 12.340 1.00 95.81 88 LYS A O 1
ATOM 665 N N . SER A 1 89 ? -13.246 -7.884 12.297 1.00 97.81 89 SER A N 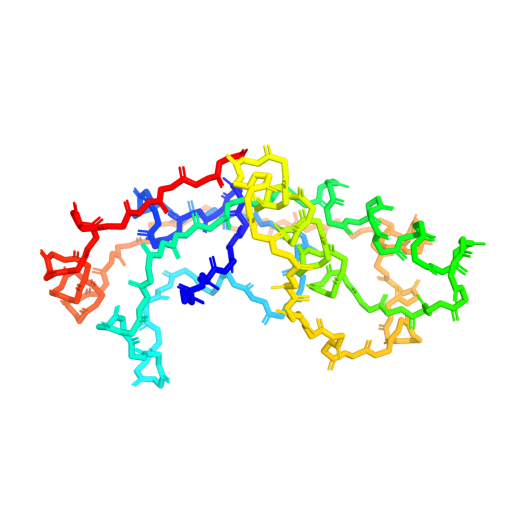1
ATOM 666 C CA . SER A 1 89 ? -13.613 -7.713 10.891 1.00 97.81 89 SER A CA 1
ATOM 667 C C . SER A 1 89 ? -12.818 -6.574 10.273 1.00 97.81 89 SER A C 1
ATOM 669 O O . SER A 1 89 ? -12.784 -5.471 10.819 1.00 97.81 89 SER A O 1
ATOM 671 N N . ILE A 1 90 ? -12.216 -6.842 9.117 1.00 98.44 90 ILE A N 1
ATOM 672 C CA . ILE A 1 90 ? -11.464 -5.875 8.316 1.00 98.44 90 ILE A CA 1
ATOM 673 C C . ILE A 1 90 ? -12.072 -5.883 6.919 1.00 98.44 90 ILE A C 1
ATOM 675 O O . ILE A 1 90 ? -12.276 -6.945 6.336 1.00 98.44 90 ILE A O 1
ATOM 679 N N . VAL A 1 91 ? -12.368 -4.698 6.395 1.00 98.56 91 VAL A N 1
ATOM 680 C CA . VAL A 1 91 ? -12.848 -4.519 5.023 1.00 98.56 91 VAL A CA 1
ATOM 681 C C . VAL A 1 91 ? -11.716 -3.922 4.200 1.00 98.56 91 VAL A C 1
ATOM 683 O O . VAL A 1 91 ? -11.039 -3.002 4.652 1.00 98.56 91 VAL A O 1
ATOM 686 N N . THR A 1 92 ? -11.515 -4.454 3.000 1.00 98.44 92 THR A N 1
ATOM 687 C CA . THR A 1 92 ? -10.557 -3.942 2.018 1.00 98.44 92 THR A CA 1
ATOM 688 C C . THR A 1 92 ? -11.165 -4.014 0.617 1.00 98.44 92 THR A C 1
ATOM 690 O O . THR A 1 92 ? -12.256 -4.561 0.447 1.00 98.44 92 THR A O 1
ATOM 693 N N . MET A 1 93 ? -10.491 -3.444 -0.381 1.00 97.94 93 MET A N 1
ATOM 694 C CA . MET A 1 93 ? -11.003 -3.351 -1.750 1.00 97.94 93 MET A CA 1
ATOM 695 C C . MET A 1 93 ? -10.165 -4.165 -2.733 1.00 97.94 93 MET A C 1
ATOM 697 O O . MET A 1 93 ? -8.933 -4.121 -2.703 1.00 97.94 93 MET A O 1
ATOM 701 N N . ILE A 1 94 ? -10.854 -4.844 -3.651 1.00 98.44 94 ILE A N 1
ATOM 702 C CA . ILE A 1 94 ? -10.280 -5.333 -4.903 1.00 98.44 94 ILE A CA 1
ATOM 703 C C . ILE A 1 94 ? -10.585 -4.274 -5.954 1.00 98.44 94 ILE A C 1
ATOM 705 O O . ILE A 1 94 ? -11.732 -4.106 -6.364 1.00 98.44 94 ILE A O 1
ATOM 709 N N . ASN A 1 95 ? -9.567 -3.512 -6.332 1.00 97.88 95 ASN A N 1
ATOM 710 C CA . ASN A 1 95 ? -9.750 -2.293 -7.113 1.00 97.88 95 ASN A CA 1
ATOM 711 C C . ASN A 1 95 ? -10.137 -2.606 -8.564 1.00 97.88 95 ASN A C 1
ATOM 713 O O . ASN A 1 95 ? -10.715 -1.769 -9.257 1.00 97.88 95 ASN A O 1
ATOM 717 N N . ASP A 1 96 ? -9.720 -3.775 -9.059 1.00 97.94 96 ASP A N 1
ATOM 718 C CA . ASP A 1 96 ? -9.531 -3.971 -10.483 1.00 97.94 96 ASP A CA 1
ATOM 719 C C . ASP A 1 96 ? -9.236 -5.461 -10.840 1.00 97.94 96 ASP A C 1
ATOM 721 O O . ASP A 1 96 ? -8.875 -6.262 -9.973 1.00 97.94 96 ASP A O 1
ATOM 725 N N . SER A 1 97 ? -9.436 -5.854 -12.108 1.00 97.50 97 SER A N 1
ATOM 726 C CA . SER A 1 97 ? -9.235 -7.232 -12.592 1.00 97.50 97 SER A CA 1
ATOM 727 C C . SER A 1 97 ? -7.814 -7.471 -13.108 1.00 97.50 97 SER A C 1
ATOM 729 O O . SER A 1 97 ? -7.272 -6.667 -13.867 1.00 97.50 97 SER A O 1
ATOM 731 N N . GLY A 1 98 ? -7.271 -8.653 -12.804 1.00 97.25 98 GLY A N 1
ATOM 732 C CA . GLY A 1 98 ? -5.942 -9.099 -13.221 1.00 97.25 98 GLY A CA 1
ATOM 733 C C . GLY A 1 98 ? -5.758 -9.219 -14.737 1.00 97.25 98 GLY A C 1
ATOM 734 O O . GLY A 1 98 ? -4.628 -9.184 -15.215 1.00 97.25 98 GLY A O 1
ATOM 735 N N . GLN A 1 99 ? -6.840 -9.273 -15.526 1.00 97.00 99 GLN A N 1
ATOM 736 C CA . GLN A 1 99 ? -6.768 -9.360 -16.995 1.00 97.00 99 GLN A CA 1
ATOM 737 C C . GLN A 1 99 ? -6.001 -8.196 -17.641 1.00 97.00 99 GLN A C 1
ATOM 739 O O . GLN A 1 99 ? -5.471 -8.335 -18.740 1.00 97.00 99 GLN A O 1
ATOM 744 N N . ARG A 1 100 ? -5.915 -7.047 -16.962 1.00 96.12 100 ARG A N 1
ATOM 745 C CA . ARG A 1 100 ? -5.163 -5.875 -17.433 1.00 96.12 100 ARG A CA 1
ATOM 746 C C . ARG A 1 100 ? -3.650 -5.979 -17.219 1.00 96.12 100 ARG A C 1
ATOM 748 O O . ARG A 1 100 ? -2.915 -5.135 -17.717 1.00 96.12 100 ARG A O 1
ATOM 755 N N . TYR A 1 101 ? -3.185 -7.008 -16.513 1.00 96.62 101 TYR A N 1
ATOM 756 C CA . TYR A 1 101 ? -1.813 -7.118 -16.010 1.00 96.62 101 TYR A CA 1
ATOM 757 C C . TYR A 1 101 ? -1.010 -8.249 -16.663 1.00 96.62 101 TYR A C 1
ATOM 759 O O . TYR A 1 101 ? 0.038 -8.636 -16.148 1.00 96.62 101 TYR A O 1
ATOM 767 N N . PHE A 1 102 ? -1.466 -8.795 -17.795 1.00 96.06 102 PHE A N 1
ATOM 768 C CA . PHE A 1 102 ? -0.728 -9.855 -18.493 1.00 96.06 102 PHE A CA 1
ATOM 769 C C . PHE A 1 102 ? 0.671 -9.425 -18.944 1.00 96.06 102 PHE A C 1
ATOM 771 O O . PHE A 1 102 ? 1.565 -10.254 -18.993 1.00 96.06 102 PHE A O 1
ATOM 778 N N . SER A 1 103 ? 0.881 -8.136 -19.215 1.00 94.12 103 SER A N 1
ATOM 779 C CA . SER A 1 103 ? 2.169 -7.570 -19.632 1.00 94.12 103 SER A CA 1
ATOM 780 C C . SER A 1 103 ? 2.960 -6.942 -18.475 1.00 94.12 103 SER A C 1
ATOM 782 O O . SER A 1 103 ? 3.658 -5.943 -18.671 1.00 94.12 103 SER A O 1
ATOM 784 N N . THR A 1 104 ? 2.776 -7.421 -17.245 1.00 93.94 104 THR A N 1
ATOM 785 C CA . THR A 1 104 ? 3.463 -6.895 -16.055 1.00 93.94 104 THR A CA 1
ATOM 786 C C . THR A 1 104 ? 4.075 -8.017 -15.228 1.00 93.94 104 THR A C 1
ATOM 788 O O . THR A 1 104 ? 3.782 -9.200 -15.428 1.00 93.94 104 THR A O 1
ATOM 791 N N . GLU A 1 105 ? 4.885 -7.641 -14.234 1.00 93.00 105 GLU A N 1
ATOM 792 C CA . GLU A 1 105 ? 5.519 -8.610 -13.342 1.00 93.00 105 GLU A CA 1
ATOM 793 C C . GLU A 1 105 ? 4.512 -9.484 -12.596 1.00 93.00 105 GLU A C 1
ATOM 795 O O . GLU A 1 105 ? 4.858 -10.603 -12.219 1.00 93.00 105 GLU A O 1
ATOM 800 N N . LEU A 1 106 ? 3.257 -9.047 -12.427 1.00 96.38 106 LEU A N 1
ATOM 801 C CA . LEU A 1 106 ? 2.212 -9.894 -11.850 1.00 96.38 106 LEU A CA 1
ATOM 802 C C . LEU A 1 106 ? 2.113 -11.235 -12.591 1.00 96.38 106 LEU A C 1
ATOM 804 O O . LEU A 1 106 ? 2.074 -12.287 -11.947 1.00 96.38 106 LEU A O 1
ATOM 808 N N . CYS A 1 107 ? 2.193 -11.192 -13.922 1.00 96.00 107 CYS A N 1
ATOM 809 C CA . CYS A 1 107 ? 2.166 -12.352 -14.810 1.00 96.00 107 CYS A CA 1
ATOM 810 C C . CYS A 1 107 ? 3.566 -12.791 -15.274 1.00 96.00 107 CYS A C 1
ATOM 812 O O . CYS A 1 107 ? 3.689 -13.470 -16.284 1.00 96.00 107 CYS A O 1
ATOM 814 N N . MET A 1 108 ? 4.608 -12.453 -14.502 1.00 92.81 108 MET A N 1
ATOM 815 C CA . MET A 1 108 ? 6.016 -12.816 -14.740 1.00 92.81 108 MET A CA 1
ATOM 816 C C . MET A 1 108 ? 6.661 -12.147 -15.964 1.00 92.81 108 MET A C 1
ATOM 818 O O . MET A 1 108 ? 7.790 -12.489 -16.315 1.00 92.81 108 MET A O 1
ATOM 822 N N . GLU A 1 109 ? 6.005 -11.146 -16.550 1.00 92.75 109 GLU A N 1
ATOM 823 C CA . GLU A 1 109 ? 6.580 -10.338 -17.622 1.00 92.75 109 GLU A CA 1
ATOM 824 C C . GLU A 1 109 ? 7.455 -9.228 -17.038 1.00 92.75 109 GLU A C 1
ATOM 826 O O . GLU A 1 109 ? 7.000 -8.389 -16.255 1.00 92.75 109 GLU A O 1
ATOM 831 N N . LYS A 1 110 ? 8.736 -9.215 -17.411 1.00 83.62 110 LYS A N 1
ATOM 832 C CA . LYS A 1 110 ? 9.680 -8.197 -16.942 1.00 83.62 110 LYS A CA 1
ATOM 833 C C . LYS A 1 110 ? 9.485 -6.905 -17.727 1.00 83.62 110 LYS A C 1
ATOM 835 O O . LYS A 1 110 ? 9.483 -6.916 -18.955 1.00 83.62 110 LYS A O 1
ATOM 840 N N . LYS A 1 111 ? 9.384 -5.781 -17.016 1.00 75.38 111 LYS A N 1
ATOM 841 C CA . LYS A 1 111 ? 9.491 -4.446 -17.613 1.00 75.38 111 LYS A CA 1
ATOM 842 C C . LYS A 1 111 ? 10.869 -3.877 -17.298 1.00 75.38 111 LYS A C 1
ATOM 844 O O . LYS A 1 111 ? 11.176 -3.624 -16.135 1.00 75.38 111 LYS A O 1
ATOM 849 N N . ASP A 1 112 ? 11.664 -3.618 -18.329 1.00 78.00 112 ASP A N 1
ATOM 850 C CA . ASP A 1 112 ? 12.889 -2.835 -18.184 1.00 78.00 112 ASP A CA 1
ATOM 851 C C . ASP A 1 112 ? 12.509 -1.359 -18.014 1.00 78.00 112 ASP A C 1
ATOM 853 O O . ASP A 1 112 ? 12.255 -0.634 -18.978 1.00 78.00 112 ASP A O 1
ATOM 857 N N . LEU A 1 113 ? 12.401 -0.921 -16.759 1.00 75.75 113 LEU A N 1
ATOM 858 C CA . LEU A 1 113 ? 12.091 0.462 -16.411 1.00 75.75 113 LEU A CA 1
ATOM 859 C C . LEU A 1 113 ? 13.381 1.214 -16.091 1.00 75.75 113 LEU A C 1
ATOM 861 O O . LEU A 1 113 ? 14.028 0.969 -15.074 1.00 75.75 113 LEU A O 1
ATOM 865 N N . VAL A 1 114 ? 13.731 2.176 -16.942 1.00 81.75 114 VAL A N 1
ATOM 866 C CA . VAL A 1 114 ? 14.779 3.154 -16.638 1.00 81.75 114 VAL A CA 1
ATOM 867 C C . VAL A 1 114 ? 14.132 4.314 -15.893 1.00 81.75 114 VAL A C 1
ATOM 869 O O . VAL A 1 114 ? 13.457 5.150 -16.494 1.00 81.75 114 VAL A O 1
ATOM 872 N N . VAL A 1 115 ? 14.320 4.359 -14.575 1.00 82.69 115 VAL A N 1
ATOM 873 C CA . VAL A 1 115 ? 13.836 5.472 -13.751 1.00 82.69 115 VAL A CA 1
ATOM 874 C C . VAL A 1 115 ? 14.844 6.620 -13.856 1.00 82.69 115 VAL A C 1
ATOM 876 O O . VAL A 1 115 ? 15.997 6.446 -13.456 1.00 82.69 115 VAL A O 1
ATOM 879 N N . PRO A 1 116 ? 14.460 7.788 -14.398 1.00 82.38 116 PRO A N 1
ATOM 880 C CA . PRO A 1 116 ? 15.374 8.915 -14.492 1.00 82.38 116 PRO A CA 1
ATOM 881 C C . PRO A 1 116 ? 15.719 9.432 -13.092 1.00 82.38 116 PRO A C 1
ATOM 883 O O . PRO A 1 116 ? 14.836 9.634 -12.257 1.00 82.38 116 PRO A O 1
ATOM 886 N N . VAL A 1 117 ? 17.006 9.691 -12.852 1.00 83.62 117 VAL A N 1
ATOM 887 C CA . VAL A 1 117 ? 17.459 10.363 -11.630 1.00 83.62 117 VAL A CA 1
ATOM 888 C C . VAL A 1 117 ? 17.043 11.827 -11.713 1.00 83.62 117 VAL A C 1
ATOM 890 O O . VAL A 1 117 ? 17.497 12.562 -12.589 1.00 83.62 117 VAL A O 1
ATOM 893 N N . ARG A 1 118 ? 16.161 12.247 -10.810 1.00 84.38 118 ARG A N 1
ATOM 894 C CA . ARG A 1 118 ? 15.707 13.632 -10.677 1.00 84.38 118 ARG A CA 1
ATOM 895 C C . ARG A 1 118 ? 15.435 13.946 -9.215 1.00 84.38 118 ARG A C 1
ATOM 897 O O . ARG A 1 118 ? 15.046 13.057 -8.459 1.00 84.38 118 ARG A O 1
ATOM 904 N N . GLU A 1 119 ? 15.619 15.203 -8.834 1.00 85.06 119 GLU A N 1
ATOM 905 C CA . GLU A 1 119 ? 15.134 15.672 -7.540 1.00 85.06 119 GLU A CA 1
ATOM 906 C C . GLU A 1 119 ? 13.607 15.590 -7.500 1.00 85.06 119 GLU A C 1
ATOM 908 O O . GLU A 1 119 ? 12.928 15.819 -8.505 1.00 85.06 119 GLU A O 1
ATOM 913 N N . HIS A 1 120 ? 13.074 15.257 -6.328 1.00 85.94 120 HIS A N 1
ATOM 914 C CA . HIS A 1 120 ? 11.637 15.179 -6.097 1.00 85.94 120 HIS A CA 1
ATOM 915 C C . HIS A 1 120 ? 11.269 15.986 -4.845 1.00 85.94 120 HIS A C 1
ATOM 917 O O . HIS A 1 120 ? 10.940 15.401 -3.809 1.00 85.94 120 HIS A O 1
ATOM 923 N N . PRO A 1 121 ? 11.390 17.328 -4.890 1.00 91.38 121 PRO A N 1
ATOM 924 C CA . PRO A 1 121 ? 11.010 18.164 -3.762 1.00 91.38 121 PRO A CA 1
ATOM 925 C C . PRO A 1 121 ? 9.516 18.001 -3.474 1.00 91.38 121 PRO A C 1
ATOM 927 O O . PRO A 1 121 ? 8.702 17.876 -4.390 1.00 91.38 121 PRO A O 1
ATOM 930 N N . LEU A 1 122 ? 9.158 18.002 -2.192 1.00 93.38 122 LEU A N 1
ATOM 931 C CA . LEU A 1 122 ? 7.759 17.998 -1.782 1.00 93.38 122 LEU A CA 1
ATOM 932 C C . LEU A 1 122 ? 7.153 19.369 -2.059 1.00 93.38 122 LEU A C 1
ATOM 934 O O . LEU A 1 122 ? 7.762 20.395 -1.752 1.00 93.38 122 LEU A O 1
ATOM 938 N N . ASP A 1 123 ? 5.946 19.385 -2.608 1.00 94.12 123 ASP A N 1
ATOM 939 C CA . ASP A 1 123 ? 5.196 20.621 -2.761 1.00 94.12 123 ASP A CA 1
ATOM 940 C C . ASP A 1 123 ? 4.727 21.153 -1.393 1.00 94.12 123 ASP A C 1
ATOM 942 O O . ASP A 1 123 ? 4.572 20.410 -0.417 1.00 94.12 123 ASP A O 1
ATOM 946 N N . GLU A 1 124 ? 4.485 22.462 -1.317 1.00 97.25 124 GLU A N 1
ATOM 947 C CA . GLU A 1 124 ? 4.092 23.129 -0.070 1.00 97.25 124 GLU A CA 1
ATOM 948 C C . GLU A 1 124 ? 2.801 22.562 0.532 1.00 97.25 124 GLU A C 1
ATOM 950 O O . GLU A 1 124 ? 2.669 22.509 1.759 1.00 97.25 124 GLU A O 1
ATOM 955 N N . TYR A 1 125 ? 1.856 22.116 -0.304 1.00 97.12 125 TYR A N 1
ATOM 956 C CA . TYR A 1 125 ? 0.604 21.533 0.168 1.00 97.12 125 TYR A CA 1
ATOM 957 C C . TYR A 1 125 ? 0.863 20.185 0.845 1.00 97.12 125 TYR A C 1
ATOM 959 O O . TYR A 1 125 ? 0.455 20.007 1.993 1.00 97.12 125 TYR A O 1
ATOM 967 N N . THR A 1 126 ? 1.630 19.294 0.211 1.00 96.81 126 THR A N 1
ATOM 968 C CA . THR A 1 126 ? 2.060 18.023 0.813 1.00 96.81 126 THR A CA 1
ATOM 969 C C . THR A 1 126 ? 2.771 18.245 2.150 1.00 96.81 126 THR A C 1
ATOM 971 O O . THR A 1 126 ? 2.417 17.617 3.148 1.00 96.81 126 THR A O 1
ATOM 974 N N . ILE A 1 127 ? 3.735 19.172 2.213 1.00 97.50 127 ILE A N 1
ATOM 975 C CA . ILE A 1 127 ? 4.457 19.487 3.459 1.00 97.50 127 ILE A CA 1
ATOM 976 C C . ILE A 1 127 ? 3.486 19.953 4.547 1.00 97.50 127 ILE A C 1
ATOM 978 O O . ILE A 1 127 ? 3.545 19.478 5.686 1.00 97.50 127 ILE A O 1
ATOM 982 N N . THR A 1 128 ? 2.595 20.880 4.201 1.00 98.00 128 THR A N 1
ATOM 983 C CA . THR A 1 128 ? 1.634 21.466 5.138 1.00 98.00 128 THR A CA 1
ATOM 984 C C . THR A 1 128 ? 0.685 20.413 5.698 1.00 98.00 128 THR A C 1
ATOM 986 O O . THR A 1 128 ? 0.464 20.374 6.908 1.00 98.00 128 THR A O 1
ATOM 989 N N . GLU A 1 129 ? 0.146 19.544 4.847 1.00 98.00 129 GLU A N 1
ATOM 990 C CA . GLU A 1 129 ? -0.788 18.496 5.253 1.00 98.00 129 GLU A CA 1
ATOM 991 C C . GLU A 1 129 ? -0.106 17.422 6.112 1.00 98.00 129 GLU A C 1
ATOM 993 O O . GLU A 1 129 ? -0.605 17.074 7.185 1.00 98.00 129 GLU A O 1
ATOM 998 N N . LEU A 1 130 ? 1.090 16.963 5.732 1.00 97.69 130 LEU A N 1
ATOM 999 C CA . LEU A 1 130 ? 1.826 15.973 6.525 1.00 97.69 130 LEU A CA 1
ATOM 1000 C C . LEU A 1 130 ? 2.257 16.523 7.891 1.00 97.69 130 LEU A C 1
ATOM 1002 O O . LEU A 1 130 ? 2.214 15.795 8.881 1.00 97.69 130 LEU A O 1
ATOM 1006 N N . ASN A 1 131 ? 2.616 17.807 7.992 1.00 98.19 131 ASN A N 1
ATOM 1007 C CA . ASN A 1 131 ? 2.926 18.435 9.283 1.00 98.19 131 ASN A CA 1
ATOM 1008 C C . ASN A 1 131 ? 1.738 18.401 10.257 1.00 98.19 131 ASN A C 1
ATOM 1010 O O . ASN A 1 131 ? 1.947 18.272 11.464 1.00 98.19 131 ASN A O 1
ATOM 1014 N N . LYS A 1 132 ? 0.504 18.486 9.748 1.00 98.00 132 LYS A N 1
ATOM 1015 C CA . LYS A 1 132 ? -0.706 18.465 10.579 1.00 98.00 132 LYS A CA 1
ATOM 1016 C C . LYS A 1 132 ? -1.035 17.078 11.117 1.00 98.00 132 LYS A C 1
ATOM 1018 O O . LYS A 1 132 ? -1.471 16.988 12.258 1.00 98.00 132 LYS A O 1
ATOM 1023 N N . TYR A 1 133 ? -0.856 16.021 10.323 1.00 97.94 133 TYR A N 1
ATOM 1024 C CA . TYR A 1 133 ? -1.458 14.716 10.636 1.00 97.94 133 TYR A CA 1
ATOM 1025 C C . TYR A 1 133 ? -0.458 13.581 10.859 1.00 97.94 133 TYR A C 1
ATOM 1027 O O . TYR A 1 133 ? -0.746 12.678 11.634 1.00 97.94 133 TYR A O 1
ATOM 1035 N N . GLN A 1 134 ? 0.736 13.6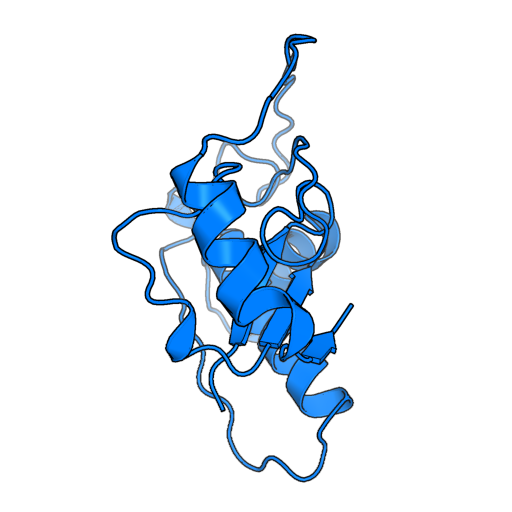26 10.264 1.00 97.38 134 GLN A N 1
ATOM 1036 C CA . GLN A 1 134 ? 1.645 12.471 10.256 1.00 97.38 134 GLN A CA 1
ATOM 1037 C C . GLN A 1 134 ? 2.051 11.988 11.659 1.00 97.38 134 GLN A C 1
ATOM 1039 O O . GLN A 1 134 ? 2.255 10.798 11.873 1.00 97.38 134 GLN A O 1
ATOM 1044 N N . HIS A 1 135 ? 2.151 12.901 12.627 1.00 96.88 135 HIS A N 1
ATOM 1045 C CA . HIS A 1 135 ? 2.574 12.590 13.993 1.00 96.88 135 HIS A CA 1
ATOM 1046 C C . HIS A 1 135 ? 1.558 11.755 14.793 1.00 96.88 135 HIS A C 1
ATOM 1048 O O . HIS A 1 135 ? 1.923 11.205 15.830 1.00 96.88 135 HIS A O 1
ATOM 1054 N N . SER A 1 136 ? 0.291 11.692 14.366 1.00 97.12 136 SER A N 1
ATOM 1055 C CA . SER A 1 136 ? -0.769 10.961 15.073 1.00 97.12 136 SER A CA 1
ATOM 1056 C C . SER A 1 136 ? -0.984 9.541 14.546 1.00 97.12 136 SER A C 1
ATOM 1058 O O . SER A 1 136 ? -1.726 8.767 15.152 1.00 97.12 136 SER A O 1
ATOM 1060 N N . TRP A 1 137 ? -0.351 9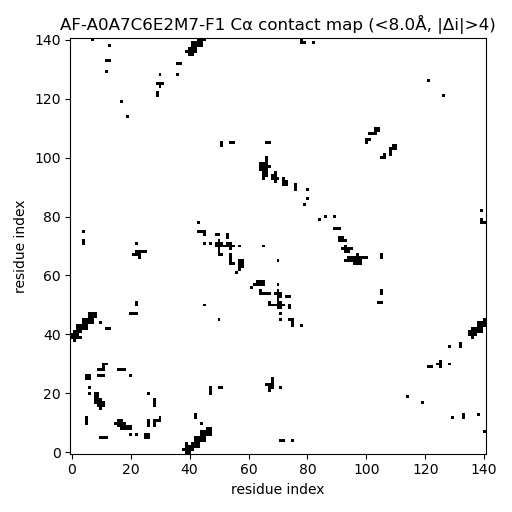.195 13.426 1.00 98.25 137 TRP A N 1
ATOM 1061 C CA . TRP A 1 137 ? -0.584 7.943 12.725 1.00 98.25 137 TRP A CA 1
ATOM 1062 C C . TRP A 1 137 ? 0.170 6.766 13.330 1.00 98.25 137 TRP A C 1
ATOM 1064 O O . TRP A 1 137 ? 1.366 6.832 13.611 1.00 98.25 137 TRP A O 1
ATOM 1074 N N . GLU A 1 138 ? -0.524 5.636 13.439 1.00 98.06 138 GLU A N 1
ATOM 1075 C CA . GLU A 1 138 ? 0.127 4.341 13.613 1.00 98.06 138 GLU A CA 1
ATOM 1076 C C . GLU A 1 138 ? 0.747 3.895 12.281 1.00 98.06 138 GLU A C 1
ATOM 1078 O O . GLU A 1 138 ? 0.048 3.817 11.269 1.00 98.06 138 GLU A O 1
ATOM 1083 N N . ILE A 1 139 ? 2.040 3.566 12.284 1.00 98.19 139 ILE A N 1
ATOM 1084 C CA . ILE A 1 139 ? 2.730 3.014 11.113 1.00 98.19 139 ILE A CA 1
ATOM 1085 C C . ILE A 1 139 ? 2.899 1.504 11.296 1.00 98.19 139 ILE A C 1
ATOM 1087 O O . ILE A 1 139 ? 3.494 1.054 12.278 1.00 98.19 139 ILE A O 1
ATOM 1091 N N . ILE A 1 140 ? 2.357 0.726 10.359 1.00 98.31 140 ILE A N 1
ATOM 1092 C CA . ILE A 1 140 ? 2.467 -0.737 10.329 1.00 98.31 140 ILE A CA 1
ATOM 1093 C C . ILE A 1 140 ? 3.314 -1.125 9.115 1.00 98.31 140 ILE A C 1
ATOM 1095 O O . ILE A 1 140 ? 2.887 -0.932 7.976 1.00 98.31 140 ILE A O 1
ATOM 1099 N N . GLU A 1 141 ? 4.501 -1.676 9.369 1.00 95.19 141 GLU A N 1
ATOM 1100 C CA . GLU A 1 141 ? 5.446 -2.132 8.339 1.00 95.19 141 GLU A CA 1
ATOM 1101 C C . GLU A 1 141 ? 5.382 -3.634 8.069 1.00 95.19 141 GLU A C 1
ATOM 1103 O O . GLU A 1 141 ? 4.990 -4.423 8.961 1.00 95.19 141 GLU A O 1
#

pLDDT: mean 95.86, std 4.64, range [75.38, 98.81]

Sequence (141 aa):
RLYAVEPAEAPMLSKRTWGSHRIEGIGDGFVPKNLDLSLLTGIITITSDEAIAMARRLALEEGIFCGISSGCNVMAALKVARKHPEIKSIVTMINDSGQRYFSTELCMEKKDLVVPVREHPLDEYTITELNKYQHSWEIIE

Secondary structure (DSSP, 8-state):
--EEEEETTS-HHHH------S-TTS--SS--TT--GGG-SEEEEE-HHHHHHHHHHHHHHS---B-HHHHHHHHHHHHHHHH-TT---------SBGGGGTTSGGGTPPP---------PPPHHHHHHHHHHGGGPEEE-

Radius of gyration: 15.55 Å; Cα contacts (8 Å, |Δi|>4): 228; chains: 1; bounding box: 31×43×38 Å

=== Feature glossary ===
Annotated list of the representations used here:

Nearest PDB structures. The Foldseek neighbor list gives the closest experimentally determined structures in the PDB, ranked by structural alignment. TM-score near 1 means near-identical fold; near 0.3 means only rough topology match. This is how one finds what a novel AlphaFold prediction most resembles in the solved-structure universe.

Foldseek 3Di. Foldseek's 3Di representation compresses backbone geometry into a per-residue letter drawn from a learned twenty-state alphabet. It captures the tertiary interaction pattern around each residue — which residues are packed against it in space, regardless of where they are in sequence.

Radius of gyration, Cα contacts, bounding box. Radius of gyration (Rg) is the root-mean-square distance of Cα atoms from their centroid — a single number for overall size and compactness. A globular domain of N residues has Rg ≈ 2.2·N^0.38 Å; an extended or disordered chain has a much larger Rg. The Cα contact count is the number of residue pairs whose Cα atoms are within 8 Å and are more than four positions apart in sequence — a standard proxy for tertiary packing density. The bounding box is the smallest axis-aligned box enclosing all Cα atoms.

InterPro / GO / CATH / organism. The annotation block draws on four external resources. InterPro: which protein families and domains the sequence belongs to. GO: standardized terms for what the protein does, what process it participates in, and where in the cell it acts. CATH: which structural fold it has in the CATH hierarchy. Organism: the species of origin.

mmCIF coordinates. The mmCIF block holds the 3D Cartesian coordinates of each backbone atom (N, Cα, C, O) in ångströms. mmCIF is the PDB's canonical archive format — a tagged-loop text representation of the atomic model.

pLDDT. pLDDT is the predicted lDDT-Cα score: AlphaFold's confidence that the local environment of each residue (all inter-atomic distances within 15 Å) is correctly placed. It is a per-residue number between 0 and 100, with higher meaning more reliable.

Backbone torsions (φ/ψ). φ (phi) and ψ (psi) are the two rotatable backbone dihedrals per residue: φ is the C(i-1)–N–Cα–C torsion, ψ is the N–Cα–C–N(i+1) torsion, both in degrees on (−180°, 180°]. α-helical residues cluster near (−60°, −45°); β-strand residues near (−120°, +130°). A Ramachandran plot is simply a scatter of (φ, ψ) for every residue.

B-factor. For experimental (PDB) structures, the B-factor (temperature factor) quantifies the positional spread of each atom in the crystal — a combination of thermal vibration and static disorder — in units of Å². High B-factors mark flexible loops or poorly resolved regions; low B-factors mark the rigid, well-ordered core.

Secondary structure (3-state, P-SEA). SS3 is a coarse helix/strand/coil call (letters a/b/c) made by the P-SEA algorithm from inter-Cα distances and dihedrals. It is less detailed than DSSP but needs only Cα positions.

Predicted aligned error. Predicted aligned error is AlphaFold's pairwise confidence. Unlike pLDDT (per-residue), PAE is per-residue-pair and captures whether two parts of the structure are correctly placed relative to each other. Units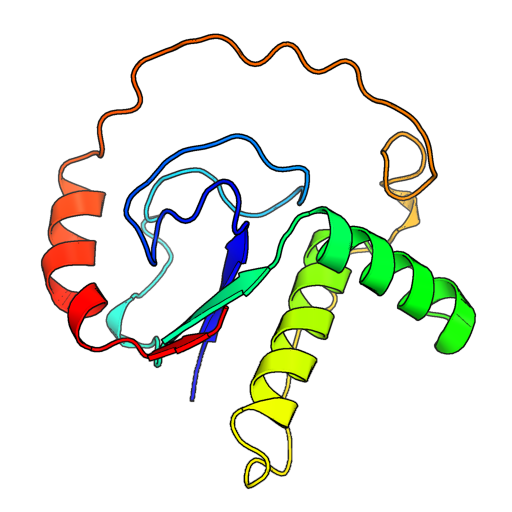 are ångströms of expected positional error.

Solvent-accessible surface area. Solvent-accessible surface area (SASA) is the area in Å² traced out by the centre of a 1.4 Å probe sphere (a water molecule) rolled over the protein's van der Waals surface (Shrake–Rupley / Lee–Richards construction). Buried residues have near-zero SASA; fully exposed residues can exceed 200 Å². The total SASA scales roughly with the number of surface residues.

Secondary structure (8-state, DSSP). The SS8 string is DSSP's per-residue secondary-structure call. α-helix (H) means an i→i+4 H-bond ladder; β-strand (E) means the residue participates in a β-sheet; 3₁₀ (G) and π (I) are tighter and wider helices; T/S are turns/bends; '-' is loop.

Rendered structure images. Structure images are PyMOL renders from six orthogonal camera directions. Cartoon representation draws helices as coils and strands as arrows; sticks shows the backbone as bonds; surface shows the solvent-excluded envelope. Rainbow coloring maps sequence position to hue (blue→red, N→C); chain coloring assigns a distinct color per polypeptide.

Sequence. The amino-acid sequence is the protein's primary structure: the linear order of residues from the N-terminus to the C-terminus, written in one-letter code. Everything else here — the 3D coordinates, the secondary structure, the domain annotations — is ultimately a consequence of this string.

Contact-map, Ramachandran, and PAE plots. Three diagnostic plots accompany the record. The Cα contact map visualizes the tertiary structure as a 2D adjacency matrix (8 Å cutoff, sequence-local contacts suppressed). The Ramachandran plot shows the distribution of backbone (φ, ψ) torsions, with points in the α and β basins reflecting secondary structure content. The PAE plot shows AlphaFold's inter-residue confidence as a color matrix.